Protein AF-A0A2M9MR07-F1 (afdb_monomer_lite)

Secondary structure (DSSP, 8-state):
----EEEEEEETTEEEEEEE--SS-------TTSSGGG-

Radius of gyration: 10.77 Å; chains: 1; bounding box: 22×21×26 Å

Foldseek 3Di:
DDDQKDWDDPFQLDNTDIDGDDPDDDDDDDDPPNCPVVD

pLDDT: mean 93.59, std 3.41, range [79.31, 96.81]

Sequence (39 aa):
MHIFKLTICNFRNYKNVDFKFTHEVNTLIGENGSGKTNA

Structure (mmCIF, N/CA/C/O backbone):
data_AF-A0A2M9MR07-F1
#
_entry.id   AF-A0A2M9MR07-F1
#
loop_
_atom_site.group_PDB
_atom_site.id
_atom_site.type_symbol
_atom_site.label_atom_id
_atom_site.label_alt_id
_atom_site.label_comp_id
_atom_site.label_asym_id
_atom_site.label_entity_id
_atom_site.label_seq_id
_atom_site.pdbx_PDB_ins_code
_atom_site.Cartn_x
_atom_site.Cartn_y
_atom_site.Cartn_z
_atom_site.occupancy
_atom_site.B_iso_or_equiv
_atom_site.auth_seq_id
_atom_site.auth_comp_id
_atom_site.auth_asym_id
_atom_site.auth_atom_id
_atom_site.pdbx_PDB_model_num
ATOM 1 N N . MET A 1 1 ? -7.301 15.290 11.184 1.00 79.31 1 MET A N 1
ATOM 2 C CA . MET A 1 1 ? -7.412 15.084 9.724 1.00 79.31 1 MET A CA 1
ATOM 3 C C . MET A 1 1 ? -7.412 13.583 9.477 1.00 79.31 1 MET A C 1
ATOM 5 O O . MET A 1 1 ? -6.457 12.944 9.892 1.00 79.31 1 MET A O 1
ATOM 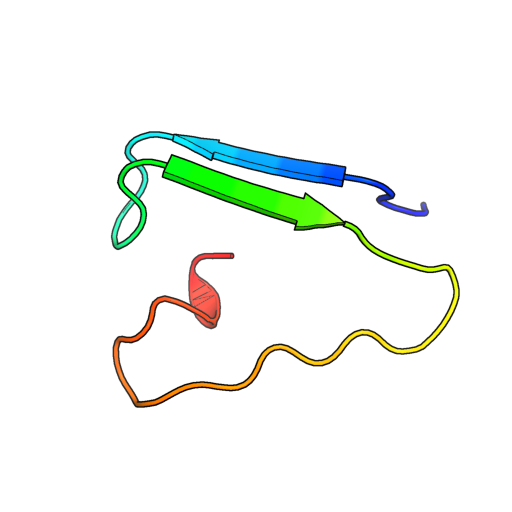9 N N . HIS A 1 2 ? -8.480 13.020 8.902 1.00 89.00 2 HIS A N 1
ATOM 10 C CA . HIS A 1 2 ? -8.591 11.590 8.571 1.00 89.00 2 HIS A CA 1
ATOM 11 C C . HIS A 1 2 ? -8.715 11.454 7.053 1.00 89.00 2 HIS A C 1
ATOM 13 O O . HIS A 1 2 ? -9.589 12.073 6.449 1.00 89.00 2 HIS A O 1
ATOM 19 N N . ILE A 1 3 ? -7.792 10.715 6.437 1.00 92.44 3 ILE A N 1
ATOM 20 C CA . ILE A 1 3 ? -7.825 10.426 5.003 1.00 92.44 3 ILE A CA 1
ATOM 21 C C . ILE A 1 3 ? -8.574 9.107 4.861 1.00 92.44 3 ILE A C 1
ATOM 23 O O . ILE A 1 3 ? -8.181 8.130 5.481 1.00 92.44 3 ILE A O 1
ATOM 27 N N . PHE A 1 4 ? -9.641 9.079 4.065 1.00 95.69 4 PHE A N 1
ATOM 28 C CA . PHE A 1 4 ? -10.454 7.875 3.848 1.00 95.69 4 PHE A CA 1
ATOM 29 C C . PHE A 1 4 ? -10.123 7.174 2.521 1.00 95.69 4 PHE A C 1
ATOM 31 O O . PHE A 1 4 ? -10.296 5.961 2.391 1.00 95.69 4 PHE A O 1
ATOM 38 N N . LYS A 1 5 ? -9.631 7.927 1.528 1.00 95.69 5 LYS A N 1
ATOM 39 C CA . LYS A 1 5 ? -9.240 7.419 0.212 1.00 95.69 5 LYS A CA 1
ATOM 40 C C . LYS A 1 5 ? -8.053 8.204 -0.348 1.00 95.69 5 LYS A C 1
ATOM 42 O O . LYS A 1 5 ? -8.030 9.428 -0.245 1.00 95.69 5 LYS A O 1
ATOM 47 N N . LEU A 1 6 ? -7.125 7.500 -0.993 1.00 94.94 6 LEU A N 1
ATOM 48 C CA . LEU A 1 6 ? -6.057 8.072 -1.812 1.00 94.94 6 LEU A CA 1
ATOM 49 C C . LEU A 1 6 ? -6.038 7.380 -3.178 1.00 94.94 6 LEU A C 1
ATOM 51 O O . LEU A 1 6 ? -6.015 6.155 -3.244 1.00 94.94 6 LEU A O 1
ATOM 55 N N . THR A 1 7 ? -6.035 8.158 -4.257 1.00 96.81 7 THR A N 1
ATOM 56 C CA . THR A 1 7 ? -5.897 7.654 -5.630 1.00 96.81 7 THR A CA 1
ATOM 57 C C . THR A 1 7 ? -4.636 8.258 -6.231 1.00 96.81 7 THR A C 1
ATOM 59 O O . THR A 1 7 ? -4.481 9.479 -6.225 1.00 96.81 7 THR A O 1
ATOM 62 N N . ILE A 1 8 ? -3.736 7.415 -6.737 1.00 95.88 8 ILE A N 1
ATOM 63 C CA . ILE A 1 8 ? -2.462 7.838 -7.325 1.00 95.88 8 ILE A CA 1
ATOM 64 C C . ILE A 1 8 ? -2.399 7.352 -8.770 1.00 95.88 8 ILE A C 1
ATOM 66 O O . ILE A 1 8 ? -2.468 6.152 -9.028 1.00 95.88 8 ILE A O 1
ATOM 70 N N . CYS A 1 9 ? -2.194 8.282 -9.702 1.00 96.81 9 CYS A N 1
ATOM 71 C CA . CYS A 1 9 ? -2.070 8.000 -11.131 1.00 96.81 9 CYS A CA 1
ATOM 72 C C . CYS A 1 9 ? -0.733 8.529 -11.658 1.00 96.81 9 CYS A C 1
ATOM 74 O O . CYS A 1 9 ? -0.408 9.696 -11.448 1.00 96.81 9 CYS A O 1
ATOM 76 N N . ASN A 1 10 ? 0.016 7.686 -12.374 1.00 95.75 10 ASN A N 1
ATOM 77 C CA . ASN A 1 10 ? 1.286 8.020 -13.034 1.00 95.75 10 ASN A CA 1
ATOM 78 C C . ASN A 1 10 ? 2.299 8.774 -12.149 1.00 95.75 10 ASN A C 1
ATOM 80 O O . ASN A 1 10 ? 2.934 9.733 -12.588 1.00 95.75 10 ASN A O 1
ATOM 84 N N . PHE A 1 11 ? 2.475 8.323 -10.906 1.00 95.44 11 PHE A N 1
ATOM 85 C CA . PHE A 1 11 ? 3.424 8.909 -9.962 1.00 95.44 11 PHE A CA 1
ATOM 86 C C . PHE A 1 11 ? 4.463 7.885 -9.504 1.00 95.44 11 PHE A C 1
ATOM 88 O O . PHE A 1 11 ? 4.143 6.906 -8.826 1.00 95.44 11 PHE A O 1
ATOM 95 N N . ARG A 1 12 ? 5.733 8.147 -9.843 1.00 93.88 12 ARG A N 1
ATOM 96 C CA . ARG A 1 12 ? 6.888 7.286 -9.540 1.00 93.88 12 ARG A CA 1
ATOM 97 C C . ARG A 1 12 ? 6.619 5.825 -9.924 1.00 93.88 12 ARG A C 1
ATOM 99 O O . ARG A 1 12 ? 6.595 5.493 -11.102 1.00 93.88 12 ARG A O 1
ATOM 106 N N . ASN A 1 13 ? 6.396 4.972 -8.926 1.00 90.50 13 ASN A N 1
ATOM 107 C CA . ASN A 1 13 ? 6.228 3.530 -9.093 1.00 90.50 13 ASN A CA 1
ATOM 108 C C . ASN A 1 13 ? 4.765 3.132 -9.358 1.00 90.50 13 ASN A C 1
ATOM 110 O O . ASN A 1 13 ? 4.497 1.963 -9.623 1.00 90.50 13 ASN A O 1
ATOM 114 N N . TYR A 1 14 ? 3.821 4.077 -9.301 1.00 92.94 14 TYR A N 1
ATOM 115 C CA . TYR A 1 14 ? 2.398 3.816 -9.494 1.00 92.94 14 TYR A CA 1
ATOM 116 C C . TYR A 1 14 ? 1.917 4.299 -10.857 1.00 92.94 14 TYR A C 1
ATOM 118 O O . TYR A 1 14 ? 1.888 5.497 -11.132 1.00 92.94 14 TYR A O 1
ATOM 126 N N . LYS A 1 15 ? 1.469 3.356 -11.694 1.00 94.00 15 LYS A N 1
ATOM 127 C CA . LYS A 1 15 ? 0.690 3.669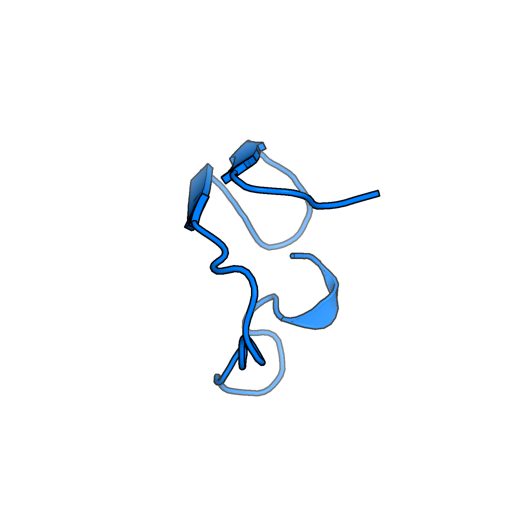 -12.903 1.00 94.00 15 LYS A CA 1
ATOM 128 C C . LYS A 1 15 ? -0.740 4.068 -12.531 1.00 94.00 15 LYS A C 1
ATOM 130 O O . LYS A 1 15 ? -1.218 5.107 -12.970 1.00 94.00 15 LYS A O 1
ATOM 135 N N . ASN A 1 16 ? -1.391 3.274 -11.683 1.00 95.69 16 ASN A N 1
ATOM 136 C CA . ASN A 1 16 ? -2.693 3.573 -11.093 1.00 95.69 16 ASN A CA 1
ATOM 137 C C . ASN A 1 16 ? -2.878 2.730 -9.818 1.00 95.69 16 ASN A C 1
ATOM 139 O O . ASN A 1 16 ? -2.673 1.515 -9.877 1.00 95.69 16 ASN A O 1
ATOM 143 N N . VAL A 1 17 ? -3.237 3.346 -8.691 1.00 95.62 17 VAL A N 1
ATOM 144 C CA . VAL A 1 17 ? -3.579 2.641 -7.444 1.00 95.62 17 VAL A CA 1
ATOM 145 C C . VAL A 1 17 ? -4.611 3.420 -6.625 1.00 95.62 17 VAL A C 1
ATOM 147 O O . VAL A 1 17 ? -4.585 4.649 -6.572 1.00 95.62 17 VAL A O 1
ATOM 150 N N . ASP A 1 18 ? -5.496 2.683 -5.955 1.00 96.25 18 ASP A N 1
ATOM 151 C CA . ASP A 1 18 ? -6.487 3.196 -5.013 1.00 96.25 18 ASP A CA 1
ATOM 152 C C . ASP A 1 18 ? -6.245 2.592 -3.620 1.00 96.25 18 ASP A C 1
ATOM 154 O O . ASP A 1 18 ? -6.356 1.378 -3.437 1.00 96.25 18 ASP A O 1
ATOM 158 N N . PHE A 1 19 ? -5.984 3.436 -2.621 1.00 95.88 19 PHE A N 1
ATOM 159 C CA . PHE A 1 19 ? -5.917 3.055 -1.211 1.00 95.88 19 PHE A CA 1
ATOM 160 C C . PHE A 1 19 ? -7.179 3.498 -0.476 1.00 95.88 19 PHE A C 1
ATOM 162 O O . PHE A 1 19 ? -7.652 4.627 -0.636 1.00 95.88 19 PHE A O 1
ATOM 169 N N . LYS A 1 20 ? -7.712 2.608 0.361 1.00 96.25 20 LYS A N 1
ATOM 170 C CA . LYS A 1 20 ? -8.797 2.899 1.303 1.00 96.25 20 LYS A CA 1
ATOM 171 C C . LYS A 1 20 ? -8.241 2.782 2.711 1.00 96.25 20 LYS A C 1
ATOM 173 O O . LYS A 1 20 ? -7.574 1.798 3.014 1.00 96.25 20 LYS A O 1
ATOM 178 N N . PHE A 1 21 ? -8.538 3.765 3.546 1.00 95.81 21 PHE A N 1
ATOM 179 C CA . PHE A 1 21 ? -8.026 3.833 4.908 1.00 95.81 21 PHE A CA 1
ATOM 180 C C . PHE A 1 21 ? -9.172 3.769 5.908 1.00 95.81 21 PHE A C 1
ATOM 182 O O . PHE A 1 21 ? -10.230 4.375 5.710 1.00 95.81 21 PHE A O 1
ATOM 189 N N . THR A 1 22 ? -8.953 3.043 6.998 1.00 95.56 22 THR A N 1
ATOM 190 C CA . THR A 1 22 ? -9.862 3.023 8.148 1.00 95.56 22 THR A CA 1
ATOM 191 C C . THR A 1 22 ? -9.418 4.044 9.196 1.00 95.56 22 THR A C 1
ATOM 193 O O . THR A 1 22 ? -8.382 4.695 9.056 1.00 95.56 22 THR A O 1
ATOM 196 N N . HIS A 1 23 ? -10.219 4.223 10.247 1.00 94.38 23 HIS A N 1
ATOM 197 C CA . HIS A 1 23 ? -9.850 5.051 11.405 1.00 94.38 23 HIS A CA 1
ATOM 198 C C . HIS A 1 23 ? -8.812 4.378 12.314 1.00 94.38 23 HIS A C 1
ATOM 200 O O . HIS A 1 23 ? -8.311 5.004 13.244 1.00 94.38 23 HIS A O 1
ATOM 206 N N . GLU A 1 24 ? -8.502 3.111 12.052 1.00 94.56 24 GLU A N 1
ATOM 207 C CA . GLU A 1 24 ? -7.551 2.323 12.820 1.00 94.56 24 GLU A CA 1
ATOM 208 C C . GLU A 1 24 ? -6.143 2.408 12.208 1.00 94.56 24 GLU A C 1
ATOM 210 O O . GLU A 1 24 ? -5.848 3.229 11.334 1.00 94.56 24 GLU A O 1
ATOM 215 N N . VAL A 1 25 ? -5.243 1.547 12.681 1.00 94.56 25 VAL A N 1
ATOM 216 C CA . VAL A 1 25 ? -3.894 1.429 12.130 1.00 94.56 25 VAL A CA 1
ATOM 217 C C . VAL A 1 25 ? -3.966 0.755 10.760 1.00 94.56 25 VAL A C 1
ATOM 219 O O . VAL A 1 25 ? -4.437 -0.370 10.629 1.00 94.56 25 VAL A O 1
ATOM 222 N N 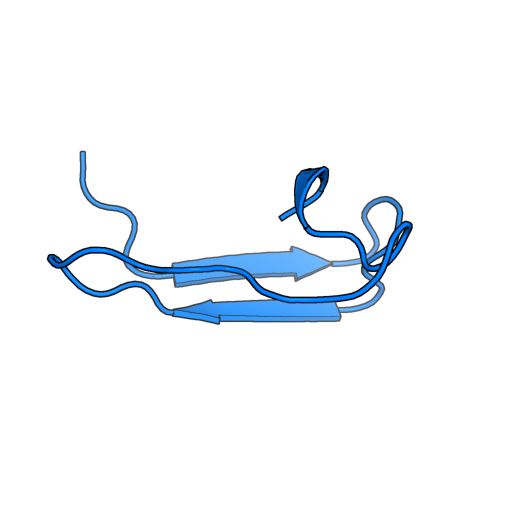. ASN A 1 26 ? -3.456 1.438 9.737 1.00 94.75 26 ASN A N 1
ATOM 223 C CA . ASN A 1 26 ? -3.345 0.909 8.380 1.00 94.75 26 ASN A CA 1
ATOM 224 C C . ASN A 1 26 ? -1.876 0.538 8.118 1.00 94.75 26 ASN A C 1
ATOM 226 O O . ASN A 1 26 ? -0.983 1.346 8.372 1.00 94.75 26 ASN A O 1
ATOM 230 N N . THR A 1 27 ? -1.604 -0.667 7.611 1.00 95.75 27 THR A N 1
ATOM 231 C CA . THR A 1 27 ? -0.233 -1.145 7.356 1.00 95.75 27 THR A CA 1
ATOM 232 C C . THR A 1 27 ? -0.017 -1.416 5.871 1.00 95.75 27 THR A C 1
ATOM 234 O O . THR A 1 27 ? -0.744 -2.192 5.259 1.00 95.75 27 THR A O 1
ATOM 237 N N . LEU A 1 28 ? 1.018 -0.798 5.296 1.00 94.25 28 LEU A N 1
ATOM 238 C CA . LEU A 1 28 ? 1.443 -1.007 3.911 1.00 94.25 28 LEU A CA 1
ATOM 239 C C . LEU A 1 28 ? 2.631 -1.981 3.881 1.00 94.25 28 LEU A C 1
ATOM 241 O O . LEU A 1 28 ? 3.720 -1.646 4.347 1.00 94.25 28 LEU A O 1
ATOM 245 N N . ILE A 1 29 ? 2.433 -3.179 3.324 1.00 94.31 29 ILE A N 1
ATOM 246 C CA . ILE A 1 29 ? 3.441 -4.255 3.266 1.00 94.31 29 ILE A CA 1
ATOM 247 C C . ILE A 1 29 ? 3.836 -4.524 1.810 1.00 94.31 29 ILE A C 1
ATOM 249 O O . ILE A 1 29 ? 3.009 -4.454 0.906 1.00 94.31 29 ILE A O 1
ATOM 253 N N . GLY A 1 30 ? 5.114 -4.823 1.575 1.00 93.75 30 GLY A N 1
ATOM 254 C CA . GLY A 1 30 ? 5.645 -5.175 0.258 1.00 93.75 30 GLY A CA 1
ATOM 255 C C . GLY A 1 30 ? 7.171 -5.177 0.230 1.00 93.75 30 GLY A C 1
ATOM 256 O O . GLY A 1 30 ? 7.814 -4.736 1.183 1.00 93.75 30 GLY A O 1
ATOM 257 N N . GLU A 1 31 ? 7.758 -5.614 -0.878 1.00 94.31 31 GLU A N 1
ATOM 258 C CA . GLU A 1 31 ? 9.214 -5.704 -1.069 1.00 94.31 31 GLU A CA 1
ATOM 259 C C . GLU A 1 31 ? 9.897 -4.340 -1.277 1.00 94.31 31 GLU A C 1
ATOM 261 O O . GLU A 1 31 ? 9.251 -3.308 -1.487 1.00 94.31 31 GLU A O 1
ATOM 266 N N . ASN A 1 32 ? 11.230 -4.295 -1.217 1.00 93.50 32 ASN A N 1
ATOM 267 C CA . ASN A 1 32 ? 11.980 -3.075 -1.523 1.00 93.50 32 ASN A CA 1
ATOM 268 C C . ASN A 1 32 ? 11.695 -2.609 -2.958 1.00 93.50 32 ASN A C 1
ATOM 270 O O . ASN A 1 32 ? 11.647 -3.404 -3.887 1.00 93.50 32 ASN A O 1
ATOM 274 N N . GLY A 1 33 ? 11.463 -1.306 -3.135 1.00 90.69 33 GLY A N 1
ATOM 275 C CA . GLY A 1 33 ? 11.080 -0.741 -4.4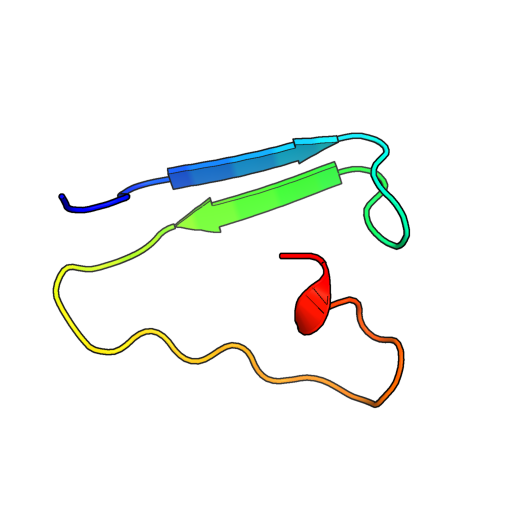33 1.00 90.69 33 GLY A CA 1
ATOM 276 C C . GLY A 1 33 ? 9.592 -0.863 -4.789 1.00 90.69 33 GLY A C 1
ATOM 277 O O . GLY A 1 33 ? 9.157 -0.201 -5.729 1.00 90.69 33 GLY A O 1
ATOM 278 N N . SER A 1 34 ? 8.770 -1.571 -4.001 1.00 91.06 34 SER A N 1
ATOM 279 C CA . SER A 1 34 ? 7.338 -1.788 -4.293 1.00 91.06 34 SER A CA 1
ATOM 280 C C . SER A 1 34 ? 6.454 -0.531 -4.253 1.00 91.06 34 SER A C 1
ATOM 282 O O . SER A 1 34 ? 5.259 -0.614 -4.503 1.00 91.06 34 SER A O 1
ATOM 284 N N . GLY A 1 35 ? 7.014 0.633 -3.905 1.00 90.75 35 GLY A N 1
ATOM 285 C CA . GLY A 1 35 ? 6.289 1.905 -3.892 1.00 90.75 35 GLY A CA 1
ATOM 286 C C . GLY A 1 35 ? 5.686 2.307 -2.546 1.00 90.75 35 GLY A C 1
ATOM 287 O O . GLY A 1 35 ? 5.031 3.338 -2.497 1.00 90.75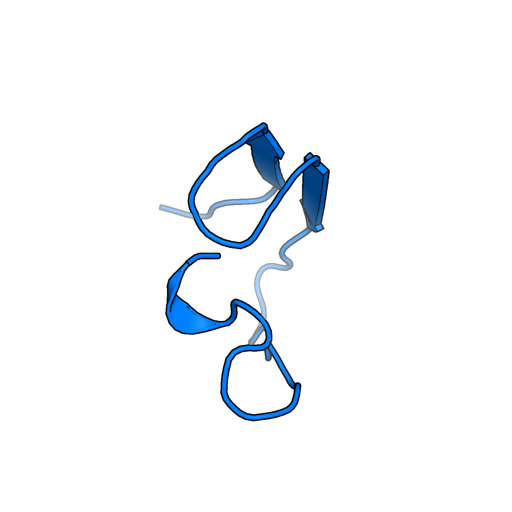 35 GLY A O 1
ATOM 288 N N . LYS A 1 36 ? 5.936 1.581 -1.444 1.00 94.19 36 LYS A N 1
ATOM 289 C CA . LYS A 1 36 ? 5.398 1.918 -0.103 1.00 94.19 36 LYS A CA 1
ATOM 290 C C . LYS A 1 36 ? 5.633 3.373 0.318 1.00 94.19 36 LYS A C 1
ATOM 292 O O . LYS A 1 36 ? 4.725 4.004 0.818 1.00 94.19 36 LYS A O 1
ATOM 297 N N . THR A 1 37 ? 6.831 3.911 0.084 1.00 93.88 37 THR A N 1
ATOM 298 C CA . THR A 1 37 ? 7.179 5.313 0.397 1.00 93.88 37 THR A CA 1
ATOM 299 C C . THR A 1 37 ? 6.552 6.325 -0.571 1.00 93.88 37 THR A C 1
ATOM 301 O O . THR A 1 37 ? 6.566 7.521 -0.311 1.00 93.88 37 THR A O 1
ATOM 304 N N . ASN A 1 38 ? 6.059 5.864 -1.722 1.00 91.69 38 ASN A N 1
ATOM 305 C CA . ASN A 1 38 ? 5.430 6.700 -2.745 1.00 91.69 38 ASN A CA 1
ATOM 306 C C . ASN A 1 38 ? 3.898 6.700 -2.645 1.00 91.69 38 ASN A C 1
ATOM 308 O O . ASN A 1 38 ? 3.268 7.387 -3.447 1.00 91.69 38 ASN A O 1
ATOM 312 N N . ALA A 1 39 ? 3.337 5.862 -1.767 1.00 83.62 39 ALA A N 1
ATOM 313 C CA . ALA A 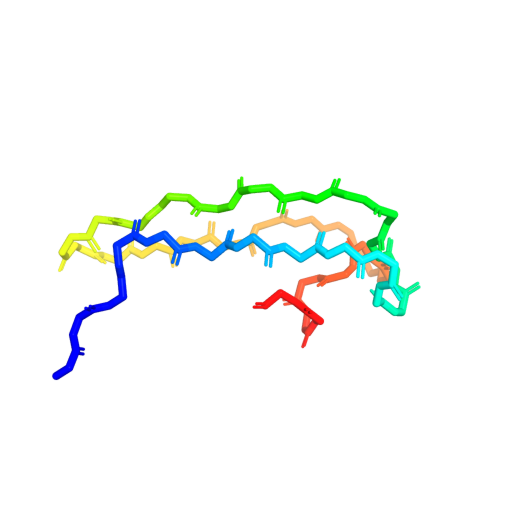1 39 ? 1.923 5.831 -1.420 1.00 83.62 39 ALA A CA 1
ATOM 314 C C . ALA A 1 39 ? 1.689 6.776 -0.247 1.00 83.62 39 ALA A C 1
ATOM 316 O O . ALA A 1 39 ? 0.652 7.465 -0.272 1.00 83.62 39 ALA A O 1
#